Protein AF-A0A1A3FJS8-F1 (afdb_monomer_lite)

pLDDT: mean 76.08, std 10.07, range [45.53, 93.06]

Foldseek 3Di:
DCVPVDDDDDDDDDDLDAADDDPPLQPFDDPFDADPPRHNDPDDDDDVVVVDDDDDDQGSGSAPPDPPSPPPDPDRYPPSDKAPVQCPDVVRDDIDTHHDPDDDDD

Radius of gyration: 20.7 Å; chains: 1; bounding box: 49×44×61 Å

Secondary structure (DSSP, 8-state):
--TTSS----------PPPPP-TTTT-------S-GGGSSSS-PPP-TTTTPPPPP---SSSSS-STTTS--S----SSSEEE-GGGGSSS--PPEEE-TTSSPP-

Structure (mmCIF, N/CA/C/O backbone):
data_AF-A0A1A3FJS8-F1
#
_entry.id   AF-A0A1A3FJS8-F1
#
loop_
_atom_site.group_PDB
_atom_site.id
_atom_site.type_symbol
_atom_site.label_atom_id
_atom_site.label_alt_id
_atom_site.label_comp_id
_atom_site.label_asym_id
_atom_site.label_entity_id
_atom_site.label_seq_id
_atom_site.pdbx_PDB_ins_code
_atom_site.Cartn_x
_atom_site.Cartn_y
_atom_site.Cartn_z
_atom_site.occupancy
_atom_site.B_iso_or_equiv
_atom_site.auth_seq_id
_atom_site.auth_comp_id
_atom_site.auth_asym_id
_atom_site.auth_atom_id
_atom_site.pdbx_PDB_model_num
ATOM 1 N N . MET A 1 1 ? 18.603 18.344 -3.099 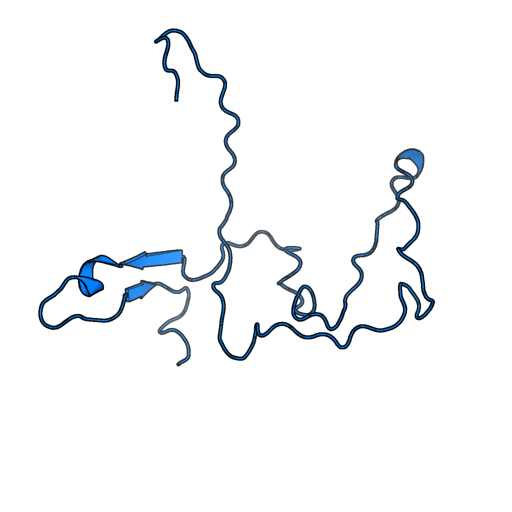1.00 59.25 1 MET A N 1
ATOM 2 C CA . MET A 1 1 ? 18.481 18.568 -1.639 1.00 59.25 1 MET A CA 1
ATOM 3 C C . MET A 1 1 ? 19.825 19.078 -1.132 1.00 59.25 1 MET A C 1
ATOM 5 O O . MET A 1 1 ? 20.828 18.563 -1.603 1.00 59.25 1 MET A O 1
ATOM 9 N N . GLY A 1 2 ? 19.851 20.102 -0.267 1.00 68.88 2 GLY A N 1
ATOM 10 C CA . GLY A 1 2 ? 21.094 20.768 0.179 1.00 68.88 2 GLY A CA 1
ATOM 11 C C . GLY A 1 2 ? 21.505 21.996 -0.651 1.00 68.88 2 GLY A C 1
ATOM 12 O O . GLY A 1 2 ? 22.672 22.154 -0.988 1.00 68.88 2 GLY A O 1
ATOM 13 N N . GLY A 1 3 ? 20.549 22.858 -1.019 1.00 70.06 3 GLY A N 1
ATOM 14 C CA . GLY A 1 3 ? 20.762 23.987 -1.944 1.00 70.06 3 GLY A CA 1
ATOM 15 C C . GLY A 1 3 ? 21.703 25.105 -1.465 1.00 70.06 3 GLY A C 1
ATOM 16 O O . GLY A 1 3 ? 21.988 26.006 -2.243 1.00 70.06 3 GLY A O 1
ATOM 17 N N . ASN A 1 4 ? 22.193 25.058 -0.223 1.00 76.25 4 ASN A N 1
ATOM 18 C CA . ASN A 1 4 ? 23.179 25.996 0.327 1.00 76.25 4 ASN A CA 1
ATOM 19 C C . ASN A 1 4 ? 24.566 25.362 0.564 1.00 76.25 4 ASN A C 1
ATOM 21 O O . ASN A 1 4 ? 25.441 26.029 1.101 1.00 76.25 4 ASN A O 1
ATOM 25 N N . GLY A 1 5 ? 24.777 24.092 0.193 1.00 77.69 5 GLY A N 1
ATOM 26 C CA . GLY A 1 5 ? 26.092 23.436 0.231 1.00 77.69 5 GLY A CA 1
ATOM 27 C C . GLY A 1 5 ? 26.645 23.069 1.615 1.00 77.69 5 GLY A C 1
ATOM 28 O O . GLY A 1 5 ? 27.740 22.521 1.678 1.00 77.69 5 GLY A O 1
ATOM 29 N N . TYR A 1 6 ? 25.924 23.333 2.710 1.00 77.44 6 TYR A N 1
ATOM 30 C CA . TYR A 1 6 ? 26.421 23.067 4.068 1.00 77.44 6 TYR A CA 1
ATOM 31 C C . TYR A 1 6 ? 26.001 21.699 4.595 1.00 77.44 6 TYR A C 1
ATOM 33 O O . TYR A 1 6 ? 26.826 20.806 4.769 1.00 77.44 6 TYR A O 1
ATOM 41 N N . SER A 1 7 ? 24.715 21.516 4.863 1.00 78.88 7 SER A N 1
ATOM 42 C CA . SER A 1 7 ? 24.198 20.236 5.328 1.00 78.88 7 SER A CA 1
ATOM 43 C C . SER A 1 7 ? 22.718 20.110 5.007 1.00 78.88 7 SER A C 1
ATOM 45 O O . SER A 1 7 ? 21.980 21.090 4.902 1.00 78.88 7 SER A O 1
ATOM 47 N N . VAL A 1 8 ? 22.290 18.867 4.828 1.00 82.38 8 VAL A N 1
ATOM 48 C CA . VAL A 1 8 ? 20.885 18.489 4.808 1.00 82.38 8 VAL A CA 1
ATOM 49 C C . VAL A 1 8 ? 20.719 17.369 5.823 1.00 82.38 8 VAL A C 1
ATOM 51 O O . VAL A 1 8 ? 21.477 16.401 5.810 1.00 82.38 8 VAL A O 1
ATOM 54 N N . ILE A 1 9 ? 19.760 17.522 6.730 1.00 79.81 9 ILE A N 1
ATOM 55 C CA . ILE A 1 9 ? 19.344 16.435 7.613 1.00 79.81 9 ILE A CA 1
ATOM 56 C C . ILE A 1 9 ? 18.234 15.701 6.870 1.00 79.81 9 ILE A C 1
ATOM 58 O O . ILE A 1 9 ? 17.198 16.286 6.558 1.00 79.81 9 ILE A O 1
ATOM 62 N N . LEU A 1 10 ? 18.501 14.447 6.523 1.00 81.12 10 LEU A N 1
ATOM 63 C CA . LEU A 1 10 ? 17.568 13.567 5.835 1.00 81.12 10 LEU A CA 1
ATOM 64 C C . LEU A 1 10 ? 17.187 12.450 6.796 1.00 81.12 10 LEU A C 1
ATOM 66 O O . LEU A 1 10 ? 18.064 11.792 7.351 1.00 81.12 10 LEU A O 1
ATOM 70 N N . ASP A 1 11 ? 15.888 12.233 6.944 1.00 79.81 11 ASP A N 1
ATOM 71 C CA . ASP A 1 11 ? 15.359 10.984 7.469 1.00 79.81 11 ASP A CA 1
ATOM 72 C C . ASP A 1 11 ? 15.000 10.093 6.277 1.00 79.81 11 ASP A C 1
ATOM 74 O O . ASP A 1 11 ? 14.301 10.524 5.355 1.00 79.81 11 ASP A O 1
ATOM 78 N N . ALA A 1 12 ? 15.552 8.883 6.246 1.00 79.69 12 ALA A N 1
ATOM 79 C CA . ALA A 1 12 ? 15.391 7.956 5.137 1.00 79.69 12 ALA A CA 1
ATOM 80 C C . ALA A 1 12 ? 15.006 6.580 5.673 1.00 79.69 12 ALA A C 1
ATOM 82 O O . ALA A 1 12 ? 15.734 5.975 6.457 1.00 79.69 12 ALA A O 1
ATOM 83 N N . ALA A 1 13 ? 13.880 6.065 5.191 1.00 77.88 13 ALA A N 1
ATOM 84 C CA . ALA A 1 13 ? 13.414 4.724 5.498 1.00 77.88 13 ALA A CA 1
ATOM 85 C C . ALA A 1 13 ? 13.454 3.846 4.243 1.00 77.88 13 ALA A C 1
ATOM 87 O O . ALA A 1 13 ? 13.050 4.265 3.156 1.00 77.88 13 ALA A O 1
ATOM 88 N N . LEU A 1 14 ? 13.909 2.601 4.402 1.00 71.81 14 LEU A N 1
ATOM 89 C CA . LEU A 1 14 ? 13.750 1.571 3.381 1.00 71.81 14 LEU A CA 1
ATOM 90 C C . LEU A 1 14 ? 12.350 0.977 3.502 1.00 71.81 14 LEU A C 1
ATOM 92 O O . LEU A 1 14 ? 12.050 0.230 4.431 1.00 71.81 14 LEU A O 1
AT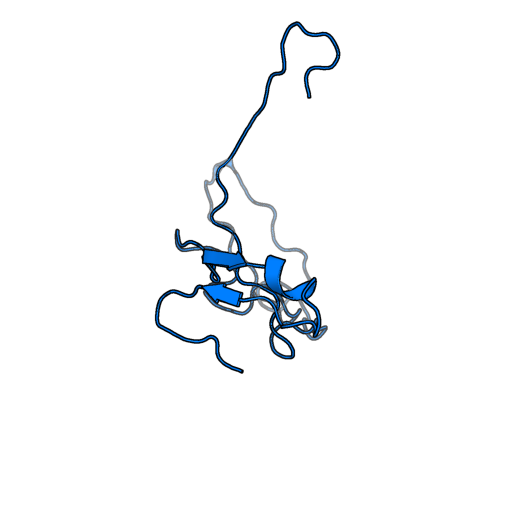OM 96 N N . LEU A 1 15 ? 11.496 1.314 2.542 1.00 70.69 15 LEU A N 1
ATOM 97 C CA . LEU A 1 15 ? 10.161 0.749 2.428 1.00 70.69 15 LEU A CA 1
ATOM 98 C C . LEU A 1 15 ? 10.221 -0.454 1.490 1.00 70.69 15 LEU A C 1
ATOM 100 O O . LEU A 1 15 ? 10.626 -0.354 0.330 1.00 70.69 15 LEU A O 1
ATOM 104 N N . PHE A 1 16 ? 9.815 -1.611 1.997 1.00 62.75 16 PHE A N 1
ATOM 105 C CA . PHE A 1 16 ? 9.655 -2.810 1.190 1.00 62.75 16 PHE A CA 1
ATOM 106 C C . PHE A 1 16 ? 8.382 -2.639 0.353 1.00 62.75 16 PHE A C 1
ATOM 108 O O . PHE A 1 16 ? 7.294 -2.908 0.850 1.00 62.75 16 PHE A O 1
ATOM 115 N N . GLY A 1 17 ? 8.539 -2.116 -0.870 1.00 69.06 17 GLY A N 1
ATOM 116 C CA . GLY A 1 17 ? 7.464 -1.589 -1.727 1.00 69.06 17 GLY A CA 1
ATOM 117 C C . GLY A 1 17 ? 6.207 -2.456 -1.853 1.00 69.06 17 GLY A C 1
ATOM 118 O O . GLY A 1 17 ? 6.227 -3.642 -1.535 1.00 69.06 17 GLY A O 1
ATOM 119 N N . ASP A 1 18 ? 5.108 -1.853 -2.306 1.00 72.81 18 ASP A N 1
ATOM 120 C CA . ASP A 1 18 ? 3.769 -2.456 -2.350 1.00 72.81 18 ASP A CA 1
ATOM 121 C C . ASP A 1 18 ? 3.458 -3.258 -3.614 1.00 72.81 18 ASP A C 1
ATOM 123 O O . ASP A 1 18 ? 4.048 -3.056 -4.676 1.00 72.81 18 ASP A O 1
ATOM 127 N N . ASP A 1 19 ? 2.517 -4.197 -3.480 1.00 74.50 19 ASP A N 1
ATOM 128 C CA . ASP A 1 19 ? 1.940 -4.888 -4.629 1.00 74.50 19 ASP A CA 1
ATOM 129 C C . ASP A 1 19 ? 1.188 -3.867 -5.507 1.00 74.50 19 ASP A C 1
ATOM 131 O O . ASP A 1 19 ? 0.438 -3.036 -4.983 1.00 74.50 19 ASP A O 1
ATOM 135 N N . PRO A 1 20 ? 1.336 -3.909 -6.844 1.00 75.25 20 PRO A N 1
ATOM 136 C CA . PRO A 1 20 ? 0.707 -2.946 -7.720 1.00 75.25 20 PRO A CA 1
ATOM 137 C C . PRO A 1 20 ? -0.801 -3.160 -7.763 1.00 75.25 20 PRO A C 1
ATOM 139 O O . PRO A 1 20 ? -1.333 -4.248 -7.503 1.00 75.25 20 PRO A O 1
ATOM 142 N N . TYR A 1 21 ? -1.485 -2.107 -8.194 1.00 77.31 21 TYR A N 1
ATOM 143 C CA . TYR A 1 21 ? -2.899 -2.150 -8.510 1.00 77.31 21 TYR A CA 1
ATOM 144 C C . TYR A 1 21 ? -3.214 -3.265 -9.526 1.00 77.31 21 TYR A C 1
ATOM 146 O O . TYR A 1 21 ? -2.539 -3.384 -10.547 1.00 77.31 21 TYR A O 1
ATOM 154 N N . ARG A 1 22 ? -4.254 -4.068 -9.270 1.00 77.75 22 ARG A N 1
ATOM 155 C CA . ARG A 1 22 ? -4.735 -5.115 -10.177 1.00 77.75 22 ARG A CA 1
ATOM 156 C C . ARG A 1 22 ? -6.197 -4.864 -10.482 1.00 77.75 22 ARG A C 1
ATOM 158 O O . ARG A 1 22 ? -7.048 -4.978 -9.600 1.00 77.75 22 ARG A O 1
ATOM 165 N N . TYR A 1 23 ? -6.483 -4.537 -11.732 1.00 78.31 23 TYR A N 1
ATOM 166 C CA . TYR A 1 23 ? -7.850 -4.479 -12.225 1.00 78.31 23 TYR A CA 1
ATOM 167 C C . TYR A 1 23 ? -8.375 -5.905 -12.476 1.00 78.31 23 TYR A C 1
ATOM 169 O O . TYR A 1 23 ? -7.606 -6.743 -12.944 1.00 78.31 23 TYR A O 1
ATOM 177 N N . PRO A 1 24 ? -9.651 -6.213 -12.179 1.00 85.00 24 PRO A N 1
ATOM 178 C CA . PRO A 1 24 ? -10.643 -5.386 -11.479 1.00 85.00 24 PRO A CA 1
ATOM 179 C C . PRO A 1 24 ? -10.579 -5.520 -9.946 1.00 85.00 24 PRO A C 1
ATOM 181 O O . PRO A 1 24 ? -11.369 -4.905 -9.235 1.00 85.00 24 PRO A O 1
ATOM 184 N N . LYS A 1 25 ? -9.656 -6.335 -9.421 1.00 78.62 25 LYS A N 1
ATOM 185 C CA . LYS A 1 25 ? -9.584 -6.721 -8.005 1.00 78.62 25 LYS A CA 1
ATOM 186 C C . LYS A 1 25 ? -9.551 -5.533 -7.035 1.00 78.62 25 LYS A C 1
ATOM 188 O O . LYS A 1 25 ? -10.195 -5.599 -5.994 1.00 78.62 25 LYS A O 1
ATOM 193 N N . HIS A 1 26 ? -8.797 -4.484 -7.352 1.00 78.19 26 HIS A N 1
ATOM 194 C CA . HIS A 1 26 ? -8.598 -3.324 -6.476 1.00 78.19 26 HIS A CA 1
ATOM 195 C C . HIS A 1 26 ? -9.529 -2.147 -6.829 1.00 78.19 26 HIS A C 1
ATOM 197 O O . HIS A 1 26 ? -9.240 -1.001 -6.492 1.00 78.19 26 HIS A O 1
ATOM 203 N N . LEU A 1 27 ? -10.628 -2.378 -7.560 1.00 86.06 27 LEU A N 1
ATOM 204 C CA . LEU A 1 27 ? -11.609 -1.319 -7.815 1.00 86.06 27 LEU A CA 1
ATOM 205 C C . LEU A 1 27 ? -12.160 -0.765 -6.492 1.00 86.06 27 LEU A C 1
ATOM 207 O O . LEU A 1 27 ? -12.477 -1.561 -5.602 1.00 86.06 27 LEU A O 1
ATOM 211 N N . PRO A 1 28 ? -12.292 0.572 -6.356 1.00 84.31 28 PRO A N 1
ATOM 212 C CA . PRO A 1 28 ? -12.936 1.165 -5.195 1.00 84.31 28 PRO A CA 1
ATOM 213 C C . PRO A 1 28 ? -14.326 0.570 -5.004 1.00 84.31 28 PRO A C 1
ATOM 215 O O . PRO A 1 28 ? -15.105 0.459 -5.954 1.00 84.31 28 PRO A O 1
ATOM 218 N N . LYS A 1 29 ? -14.635 0.198 -3.766 1.00 86.31 29 LYS A N 1
ATOM 219 C CA . LYS A 1 29 ? -15.977 -0.224 -3.367 1.00 86.31 29 LYS A CA 1
ATOM 220 C C . LYS A 1 29 ? -16.526 0.801 -2.392 1.00 86.31 29 LYS A C 1
ATOM 222 O O . LYS A 1 29 ? -15.771 1.454 -1.683 1.00 86.31 29 LYS A O 1
ATOM 227 N N . VAL A 1 30 ? -17.842 0.955 -2.359 1.00 85.44 30 VAL A N 1
ATOM 228 C CA . VAL A 1 30 ? -18.513 1.867 -1.422 1.00 85.44 30 VAL A CA 1
ATOM 229 C C . VAL A 1 30 ? -19.698 1.133 -0.808 1.00 85.44 30 VAL A C 1
ATOM 231 O O . VAL A 1 30 ? -20.849 1.497 -1.010 1.00 85.44 30 VAL A O 1
ATOM 234 N N . ASN A 1 31 ? -19.407 0.029 -0.121 1.00 85.06 31 ASN A N 1
ATOM 235 C CA . ASN A 1 31 ? -20.423 -0.848 0.463 1.00 85.06 31 ASN A CA 1
ATOM 236 C C . ASN A 1 31 ? -20.287 -0.969 1.992 1.00 85.06 31 ASN A C 1
ATOM 238 O O . ASN A 1 31 ? -21.017 -1.709 2.645 1.00 85.06 31 ASN A O 1
ATOM 242 N N . ALA A 1 32 ? -19.345 -0.238 2.592 1.00 83.62 32 ALA A N 1
ATOM 243 C CA . ALA A 1 32 ? -19.200 -0.202 4.036 1.00 83.62 32 ALA A CA 1
ATOM 244 C C . ALA A 1 32 ? -20.348 0.584 4.685 1.00 83.62 32 ALA A C 1
ATOM 246 O O . ALA A 1 32 ? -20.559 1.760 4.392 1.00 83.62 32 ALA A O 1
ATOM 247 N N . THR A 1 33 ? -21.057 -0.062 5.610 1.00 84.25 33 THR A N 1
ATOM 248 C CA . THR A 1 33 ? -22.132 0.545 6.404 1.00 84.25 33 THR A CA 1
ATOM 249 C C . THR A 1 33 ? -21.909 0.305 7.892 1.00 84.25 33 THR A C 1
ATOM 251 O O . THR A 1 33 ? -21.423 -0.755 8.288 1.00 84.25 33 THR A O 1
ATOM 254 N N . GLY A 1 34 ? -22.321 1.259 8.728 1.00 85.44 34 GLY A N 1
ATOM 255 C CA . GLY A 1 34 ? -22.131 1.186 10.176 1.00 85.44 34 GLY A CA 1
ATOM 256 C C . GLY A 1 34 ? -20.719 1.597 10.601 1.00 85.44 34 GLY A C 1
ATOM 257 O O . GLY A 1 34 ? -20.133 2.514 10.037 1.00 85.44 34 GLY A O 1
ATOM 258 N N . GLY A 1 35 ? -20.196 0.946 11.633 1.00 83.12 35 GLY A N 1
ATOM 259 C CA . GLY A 1 35 ? -18.878 1.204 12.212 1.00 83.12 35 GLY A CA 1
ATOM 260 C C . GLY A 1 35 ? -18.448 0.029 13.096 1.00 83.12 35 GLY A C 1
ATOM 261 O O . GLY A 1 35 ? -19.058 -1.045 13.021 1.00 83.12 35 GLY A O 1
ATOM 262 N N . PRO A 1 36 ? -17.407 0.176 13.930 1.00 83.00 36 PRO A N 1
ATOM 263 C CA . PRO A 1 36 ? -16.911 -0.901 14.786 1.00 83.00 36 PRO A CA 1
ATOM 264 C C . PRO A 1 36 ? -18.020 -1.605 15.581 1.00 83.00 36 PRO A C 1
ATOM 266 O O . PRO A 1 36 ? -18.826 -0.970 16.260 1.00 83.00 36 PRO A O 1
ATOM 269 N N . GLY A 1 37 ? -18.076 -2.938 15.483 1.00 80.69 37 GLY A N 1
ATOM 270 C CA . GLY A 1 37 ? -19.114 -3.744 16.139 1.00 80.69 37 GLY A CA 1
ATOM 271 C C . GLY A 1 37 ? -20.526 -3.573 15.558 1.00 80.69 37 GLY A C 1
ATOM 272 O O . GLY A 1 37 ? -21.496 -3.876 16.247 1.00 80.69 37 GLY A O 1
ATOM 273 N N . GLY A 1 38 ? -20.654 -3.064 14.328 1.00 83.94 38 GLY A N 1
ATOM 274 C CA . GLY A 1 38 ? -21.932 -2.887 13.627 1.00 83.94 38 GLY A CA 1
ATOM 275 C C . GLY A 1 38 ? -22.685 -1.602 13.983 1.00 83.94 38 GLY A C 1
ATOM 276 O O . GLY A 1 38 ? -23.797 -1.397 13.506 1.00 83.94 38 GLY A O 1
ATOM 277 N N . LYS A 1 39 ? -22.101 -0.721 14.805 1.00 84.81 39 LYS A N 1
ATOM 278 C CA . LYS A 1 39 ? -22.733 0.531 15.247 1.00 84.81 39 LYS A CA 1
ATOM 279 C C . LYS A 1 39 ? -22.111 1.735 14.541 1.00 84.81 39 LYS A C 1
ATOM 281 O O . LYS A 1 39 ? -20.887 1.765 14.416 1.00 84.81 39 LYS A O 1
ATOM 286 N N . PRO A 1 40 ? -22.901 2.745 14.134 1.00 84.69 40 PRO A N 1
ATOM 287 C CA . PRO A 1 40 ? -22.361 3.969 13.549 1.00 84.69 40 PRO A CA 1
ATOM 288 C C . PRO A 1 40 ? -21.444 4.668 14.561 1.00 84.69 40 PRO A C 1
ATOM 290 O O . PRO A 1 40 ? -21.900 5.173 15.584 1.00 84.69 40 PRO A O 1
AT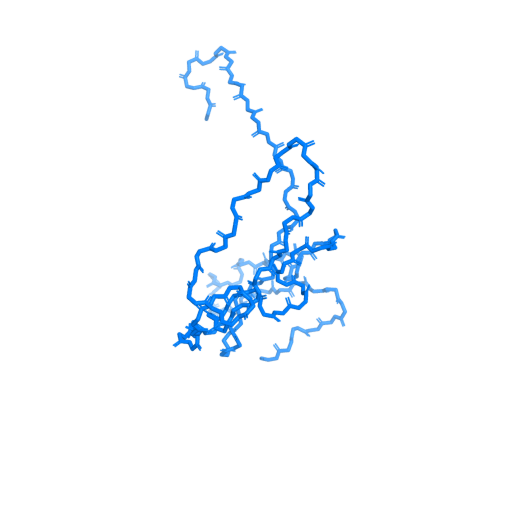OM 293 N N . SER A 1 41 ? -20.136 4.637 14.309 1.00 80.69 41 SER A N 1
ATOM 294 C CA . SER A 1 41 ? -19.120 5.339 15.096 1.00 80.69 41 SER A CA 1
ATOM 295 C C . SER A 1 41 ? -17.793 5.378 14.337 1.00 80.69 41 SER A C 1
ATOM 297 O O . SER A 1 41 ? -17.514 4.495 13.526 1.00 80.69 41 SER A O 1
ATOM 299 N N . CYS A 1 42 ? -16.947 6.360 14.653 1.00 77.69 42 CYS A N 1
ATOM 300 C CA . CYS A 1 42 ? -15.579 6.460 14.131 1.00 77.69 42 CYS A CA 1
ATOM 301 C C . CYS A 1 42 ? -14.588 5.521 14.856 1.00 77.69 42 CYS A C 1
ATOM 303 O O . CYS A 1 42 ? -13.396 5.545 14.567 1.00 77.69 42 CYS A O 1
ATOM 305 N N . GLY A 1 43 ? -15.071 4.708 15.804 1.00 77.50 43 GLY A N 1
ATOM 306 C CA . GLY A 1 43 ? -14.246 3.964 16.755 1.00 77.50 43 GLY A CA 1
ATOM 307 C C . GLY A 1 43 ? -13.866 4.772 17.996 1.00 77.50 43 GLY A C 1
ATOM 308 O O . GLY A 1 43 ? -13.989 5.994 18.041 1.00 77.50 43 GLY A O 1
ATOM 309 N N . SER A 1 44 ? -13.451 4.059 19.041 1.00 75.06 44 SER A N 1
ATOM 310 C CA . SER A 1 44 ? -12.906 4.642 20.270 1.00 75.06 44 SER A CA 1
ATOM 311 C C . SER A 1 44 ? -11.480 5.140 20.036 1.00 75.06 44 SER A C 1
ATOM 313 O O . SER A 1 44 ? -10.696 4.447 19.382 1.00 75.06 44 SER A O 1
ATOM 315 N N . LEU A 1 45 ? -11.132 6.307 20.593 1.00 77.75 45 LEU A N 1
ATOM 316 C CA . LEU A 1 45 ? -9.751 6.784 20.554 1.00 77.75 45 LEU A CA 1
ATOM 317 C C . LEU A 1 45 ? -8.815 5.802 21.284 1.00 77.75 45 LEU A C 1
ATOM 319 O O . LEU A 1 45 ? -9.228 5.207 22.284 1.00 77.75 45 LEU A O 1
ATOM 323 N N . PRO A 1 46 ? -7.569 5.633 20.806 1.00 76.75 46 PRO A N 1
ATOM 324 C CA . PRO A 1 46 ? -6.572 4.828 21.499 1.00 76.75 46 PRO A CA 1
ATOM 325 C C . PRO A 1 46 ? -6.267 5.445 22.864 1.00 76.75 46 PRO A C 1
ATOM 327 O O . PRO A 1 46 ? -6.036 6.650 22.945 1.00 76.75 46 PRO A O 1
ATOM 330 N N . ASP A 1 47 ? -6.219 4.625 23.912 1.00 79.31 47 ASP A N 1
ATOM 331 C CA . ASP A 1 47 ? -5.650 5.030 25.196 1.00 79.31 47 ASP A CA 1
ATOM 332 C C . ASP A 1 47 ? -4.165 4.624 25.233 1.00 79.31 47 ASP A C 1
ATOM 334 O O . ASP A 1 47 ? -3.856 3.439 25.415 1.00 79.31 47 ASP A O 1
ATOM 338 N N . PRO A 1 48 ? -3.230 5.575 25.046 1.00 76.88 48 PRO A N 1
ATOM 339 C CA . PRO A 1 48 ? -1.803 5.278 25.057 1.00 76.88 48 PRO A CA 1
ATOM 340 C C . PRO A 1 48 ? -1.298 4.836 26.438 1.00 76.88 48 PRO A C 1
ATOM 342 O O . PRO A 1 48 ? -0.268 4.171 26.508 1.00 76.88 48 PRO A O 1
ATOM 345 N N . SER A 1 49 ? -2.009 5.155 27.528 1.00 82.56 49 SER A N 1
ATOM 346 C CA . SER A 1 49 ? -1.619 4.756 28.888 1.00 82.56 49 SER A CA 1
ATOM 347 C C . SER A 1 49 ? -1.906 3.280 29.175 1.00 82.56 49 SER A C 1
ATOM 349 O O . SER A 1 49 ? -1.187 2.643 29.943 1.00 82.56 49 SER A O 1
ATOM 351 N N . ALA A 1 50 ? -2.910 2.714 28.504 1.00 79.19 50 ALA A N 1
ATOM 352 C CA . ALA A 1 50 ? -3.312 1.321 28.659 1.00 79.19 50 ALA A CA 1
ATOM 353 C C . ALA A 1 50 ? -2.557 0.357 27.725 1.00 79.19 50 ALA A C 1
ATOM 355 O O . ALA A 1 50 ? -2.770 -0.853 27.805 1.00 79.19 50 ALA A O 1
ATOM 356 N N . ASN A 1 51 ? -1.717 0.877 26.816 1.00 67.69 51 ASN A N 1
ATOM 357 C CA . ASN A 1 51 ? -1.065 0.120 25.738 1.00 67.69 51 ASN A CA 1
ATOM 358 C C . ASN A 1 51 ? -2.040 -0.837 25.018 1.00 67.69 51 ASN A C 1
ATOM 360 O O . ASN A 1 51 ? -1.708 -1.975 24.678 1.00 67.69 51 ASN A O 1
ATOM 364 N N . PHE A 1 52 ? -3.292 -0.396 24.867 1.00 70.31 52 PHE A N 1
ATOM 365 C CA . PHE A 1 52 ? -4.360 -1.251 24.378 1.00 70.31 52 PHE A CA 1
ATOM 366 C C . PHE A 1 52 ? -4.263 -1.368 22.851 1.00 70.31 52 PHE A C 1
ATOM 368 O O . PHE A 1 52 ? -4.248 -0.341 22.166 1.00 70.31 52 PHE A O 1
ATOM 375 N N . PRO A 1 53 ? -4.219 -2.586 22.280 1.00 68.06 53 PRO A N 1
ATOM 376 C CA . PRO A 1 53 ? -4.098 -2.747 20.841 1.00 68.06 53 PRO A CA 1
ATOM 377 C C . PRO A 1 53 ? -5.361 -2.235 20.142 1.00 68.06 53 PRO A C 1
ATOM 379 O O . PRO A 1 53 ? -6.468 -2.747 20.335 1.00 68.06 53 PRO A O 1
ATOM 382 N N . VAL A 1 54 ? -5.191 -1.224 19.292 1.00 74.00 54 VAL A N 1
ATOM 383 C CA . VAL A 1 54 ? -6.263 -0.728 18.427 1.00 74.00 54 VAL A CA 1
ATOM 384 C C . VAL A 1 54 ? -6.502 -1.765 17.338 1.00 74.00 54 VAL A C 1
ATOM 386 O O . VAL A 1 54 ? -5.606 -2.098 16.564 1.00 74.00 54 VAL A O 1
ATOM 389 N N . ARG A 1 55 ? -7.723 -2.297 17.275 1.00 76.56 55 ARG A N 1
ATOM 390 C CA . ARG A 1 55 ? -8.104 -3.235 16.215 1.00 76.56 55 ARG A CA 1
ATOM 391 C C . ARG A 1 55 ? -8.279 -2.480 14.902 1.00 76.56 55 ARG A C 1
ATOM 393 O O . ARG A 1 55 ? -8.998 -1.484 14.862 1.00 76.56 55 ARG A O 1
ATOM 400 N N . ALA A 1 56 ? -7.685 -2.993 13.829 1.00 77.94 56 ALA A N 1
ATOM 401 C CA . ALA A 1 56 ? -7.980 -2.516 12.486 1.00 77.94 56 ALA A CA 1
ATOM 402 C C . ALA A 1 56 ? -9.425 -2.882 12.112 1.00 77.94 56 ALA A C 1
ATOM 404 O O . ALA A 1 56 ? -9.837 -4.038 12.240 1.00 77.94 56 ALA A O 1
ATOM 405 N N . LEU A 1 57 ? -10.204 -1.894 11.671 1.00 79.69 57 LEU A N 1
ATOM 406 C CA . LEU A 1 57 ? -11.555 -2.120 11.171 1.00 79.69 57 LEU A CA 1
ATOM 407 C C . LEU A 1 57 ? -11.485 -2.494 9.689 1.00 79.69 57 LEU A C 1
ATOM 409 O O . LEU A 1 57 ? -11.133 -1.665 8.854 1.00 79.69 57 LEU A O 1
ATOM 413 N N . VAL A 1 58 ? -11.853 -3.731 9.367 1.00 81.06 58 VAL A N 1
ATOM 414 C CA . VAL A 1 58 ? -11.990 -4.183 7.979 1.00 81.06 58 VAL A CA 1
ATOM 415 C C . VAL A 1 58 ? -13.309 -3.654 7.417 1.00 81.06 58 VAL A C 1
ATOM 417 O O . VAL A 1 58 ? -14.369 -3.904 7.992 1.00 81.06 58 VAL A O 1
ATOM 420 N N . THR A 1 59 ? -13.249 -2.913 6.308 1.00 81.12 59 THR A N 1
ATOM 421 C CA . THR A 1 59 ? -14.426 -2.317 5.656 1.00 81.12 59 THR A CA 1
ATOM 422 C C . THR A 1 59 ? -14.489 -2.708 4.182 1.00 81.12 59 THR A C 1
ATOM 424 O O . THR A 1 59 ? -13.458 -2.872 3.534 1.00 81.12 59 THR A O 1
ATOM 427 N N . ASP A 1 60 ? -15.698 -2.839 3.625 1.00 83.25 60 ASP A N 1
ATOM 428 C CA . ASP A 1 60 ? -15.891 -3.115 2.192 1.00 83.25 60 ASP A CA 1
ATOM 429 C C . ASP A 1 60 ? -15.793 -1.823 1.361 1.00 83.25 60 ASP A C 1
ATOM 431 O O . ASP A 1 60 ? -16.748 -1.366 0.726 1.00 83.25 60 ASP A O 1
ATOM 435 N N . THR A 1 61 ? -14.623 -1.186 1.438 1.00 82.75 61 THR A N 1
ATOM 436 C CA . THR A 1 61 ? -14.289 0.057 0.722 1.00 82.75 61 THR A CA 1
ATOM 437 C C . THR A 1 61 ? -13.275 -0.150 -0.410 1.00 82.75 6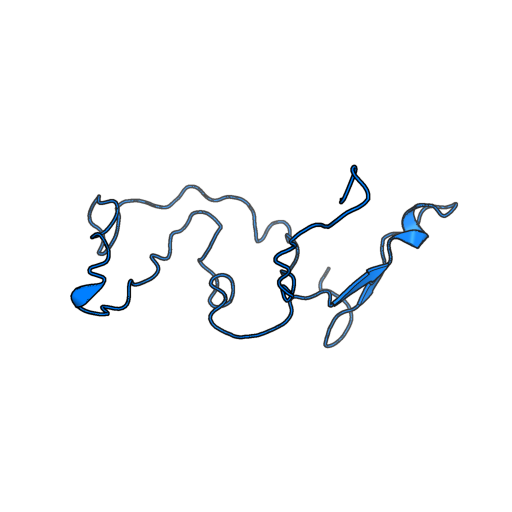1 THR A C 1
ATOM 439 O O . THR A 1 61 ? -12.831 0.794 -1.059 1.00 82.75 61 THR A O 1
ATOM 442 N N . GLY A 1 62 ? -12.909 -1.405 -0.690 1.00 76.19 62 GLY A N 1
ATOM 443 C CA . GLY A 1 62 ? -11.864 -1.746 -1.661 1.00 76.19 62 GLY A CA 1
ATOM 444 C C . GLY A 1 62 ? -10.438 -1.629 -1.109 1.00 76.19 62 GLY A C 1
ATOM 445 O O . GLY A 1 62 ? -9.490 -1.775 -1.874 1.00 76.19 62 GLY A O 1
ATOM 446 N N . TRP A 1 63 ? -10.279 -1.399 0.200 1.00 74.44 63 TRP A N 1
ATOM 447 C CA . TRP A 1 63 ? -8.989 -1.364 0.891 1.00 74.44 63 TRP A CA 1
ATOM 448 C C . TRP A 1 63 ? -9.068 -2.041 2.266 1.00 74.44 63 TRP A C 1
ATOM 450 O O . TRP A 1 63 ? -10.040 -1.865 2.999 1.00 74.44 63 TRP A O 1
ATOM 460 N N . GLY A 1 64 ? -8.030 -2.796 2.632 1.00 70.88 64 GLY A N 1
ATOM 461 C CA . GLY A 1 64 ? -7.884 -3.409 3.955 1.00 70.88 64 GLY A CA 1
ATOM 462 C C . GLY A 1 64 ? -8.741 -4.659 4.173 1.00 70.88 64 GLY A C 1
ATOM 463 O O . GLY A 1 64 ? -8.882 -5.105 5.310 1.00 70.88 64 GLY A O 1
ATOM 464 N N . ALA A 1 65 ? -9.320 -5.224 3.108 1.00 70.19 65 ALA A N 1
ATOM 465 C CA . ALA A 1 65 ? -10.138 -6.437 3.161 1.00 70.19 65 ALA A CA 1
ATOM 466 C C . ALA A 1 65 ? -9.304 -7.712 2.989 1.00 70.19 65 ALA A C 1
ATOM 468 O O . ALA A 1 65 ? -9.699 -8.780 3.460 1.00 70.19 65 ALA A O 1
ATOM 469 N N . ALA A 1 66 ? -8.148 -7.622 2.325 1.00 69.94 66 ALA A N 1
ATOM 470 C CA . ALA A 1 66 ? -7.247 -8.757 2.205 1.00 69.94 66 ALA A CA 1
ATOM 471 C C . ALA A 1 66 ? -6.342 -8.883 3.450 1.00 69.94 66 ALA A C 1
ATOM 473 O O . ALA A 1 66 ? -5.806 -7.874 3.914 1.00 69.94 66 ALA A O 1
ATOM 474 N N . PRO A 1 67 ? -6.054 -10.110 3.933 1.00 60.81 67 PRO A N 1
ATOM 475 C CA . PRO A 1 67 ? -5.173 -10.342 5.087 1.00 60.81 67 PRO A CA 1
ATOM 476 C C . PRO A 1 67 ? -3.778 -9.706 4.984 1.00 60.81 67 PRO A C 1
ATOM 478 O O . PRO A 1 67 ? -3.150 -9.442 6.002 1.00 60.81 67 PRO A O 1
ATOM 481 N N . ASN A 1 68 ? -3.301 -9.451 3.761 1.00 62.28 68 ASN A N 1
ATOM 482 C CA . ASN A 1 68 ? -1.971 -8.902 3.485 1.00 62.28 68 ASN A CA 1
ATOM 483 C C . ASN A 1 68 ? -1.998 -7.423 3.045 1.00 62.28 68 ASN A C 1
ATOM 485 O O . ASN A 1 68 ? -0.939 -6.864 2.771 1.00 62.28 68 ASN A O 1
ATOM 489 N N . GLU A 1 69 ? -3.179 -6.798 2.929 1.00 67.88 69 GLU A N 1
ATOM 490 C CA . GLU A 1 69 ? -3.294 -5.352 2.650 1.00 67.88 69 GLU A CA 1
ATOM 491 C C . GLU A 1 69 ? -2.949 -4.530 3.892 1.00 67.88 69 GLU A C 1
ATOM 493 O O . GLU A 1 69 ? -2.251 -3.522 3.809 1.00 67.88 69 GLU A O 1
ATOM 498 N N . ILE A 1 70 ? -3.370 -5.010 5.063 1.00 68.81 70 ILE A N 1
ATOM 499 C CA . ILE A 1 70 ? -2.846 -4.547 6.342 1.00 68.81 70 ILE A CA 1
ATOM 500 C C . ILE A 1 70 ? -1.543 -5.320 6.551 1.00 68.81 70 ILE A C 1
ATOM 502 O O . ILE A 1 70 ? -1.564 -6.496 6.917 1.00 68.81 70 ILE A O 1
ATOM 506 N N . ARG A 1 71 ? -0.411 -4.678 6.230 1.00 60.34 71 ARG A N 1
ATOM 507 C CA . ARG A 1 71 ? 0.960 -5.221 6.283 1.00 60.34 71 ARG A CA 1
ATOM 508 C C . ARG A 1 71 ? 1.327 -5.698 7.695 1.00 60.34 71 ARG A C 1
ATOM 510 O O . ARG A 1 71 ? 2.044 -5.031 8.431 1.00 60.34 71 ARG A O 1
ATOM 517 N N . THR A 1 72 ? 0.831 -6.870 8.071 1.00 66.62 72 THR A N 1
ATOM 518 C CA . THR A 1 72 ? 1.085 -7.496 9.379 1.00 66.62 72 THR A CA 1
ATOM 519 C C . THR A 1 72 ? 2.335 -8.384 9.327 1.00 66.62 72 THR A C 1
ATOM 521 O O . THR A 1 72 ? 2.854 -8.817 10.351 1.00 66.62 72 THR A O 1
ATOM 524 N N . ASN A 1 73 ? 2.844 -8.646 8.120 1.00 63.62 73 ASN A N 1
ATOM 525 C CA . ASN A 1 73 ? 4.040 -9.423 7.836 1.00 63.62 73 ASN A CA 1
ATOM 526 C C . ASN A 1 73 ? 5.111 -8.567 7.142 1.00 63.62 73 ASN A C 1
ATOM 528 O O . ASN A 1 73 ? 4.830 -7.813 6.208 1.00 63.62 73 ASN A O 1
ATOM 532 N N . VAL A 1 74 ? 6.369 -8.733 7.558 1.00 64.81 74 VAL A N 1
ATOM 533 C CA . VAL A 1 74 ? 7.521 -8.101 6.901 1.00 64.81 74 VAL A CA 1
ATOM 534 C C . VAL A 1 74 ? 7.814 -8.858 5.604 1.00 64.81 74 VAL A C 1
ATOM 536 O O . VAL A 1 74 ? 8.479 -9.893 5.605 1.00 64.81 74 VAL A O 1
ATOM 539 N N . ALA A 1 75 ? 7.279 -8.369 4.488 1.00 65.31 75 ALA A N 1
ATOM 540 C CA . ALA A 1 75 ? 7.532 -8.920 3.161 1.00 65.31 75 ALA A CA 1
ATOM 541 C C . ALA A 1 75 ? 7.631 -7.807 2.113 1.00 65.31 75 ALA A C 1
ATOM 543 O O . ALA A 1 75 ? 6.837 -6.870 2.109 1.00 65.31 75 ALA A O 1
ATOM 544 N N . ALA A 1 76 ? 8.578 -7.934 1.184 1.00 70.00 76 ALA A N 1
ATOM 545 C CA . ALA A 1 76 ? 8.611 -7.081 0.001 1.00 70.00 76 ALA A CA 1
ATOM 546 C C . ALA A 1 76 ? 7.434 -7.398 -0.917 1.00 70.00 76 ALA A C 1
ATOM 548 O O . ALA A 1 76 ? 7.146 -8.571 -1.170 1.00 70.00 76 ALA A O 1
ATOM 549 N N . GLY A 1 77 ? 6.770 -6.349 -1.397 1.00 69.25 77 GLY A N 1
ATOM 550 C CA . GLY A 1 77 ? 5.758 -6.475 -2.432 1.00 69.25 77 GLY A CA 1
ATOM 551 C C . GLY A 1 77 ? 6.362 -7.012 -3.720 1.00 69.25 77 GLY A C 1
ATOM 552 O O . GLY A 1 77 ? 7.580 -7.038 -3.935 1.00 69.25 77 GLY A O 1
ATOM 553 N N . ASN A 1 78 ? 5.480 -7.509 -4.567 1.00 72.81 78 ASN A N 1
ATOM 554 C CA . ASN A 1 78 ? 5.791 -7.995 -5.888 1.00 72.81 78 ASN A CA 1
ATOM 555 C C . ASN A 1 78 ? 5.050 -7.129 -6.909 1.00 72.81 78 ASN A C 1
ATOM 557 O O . ASN A 1 78 ? 3.864 -6.880 -6.720 1.00 72.81 78 ASN A O 1
ATOM 561 N N . PRO A 1 79 ? 5.687 -6.740 -8.023 1.00 69.50 79 PRO A N 1
ATOM 562 C CA . PRO A 1 79 ? 6.955 -7.251 -8.523 1.00 69.50 79 PRO A CA 1
ATOM 563 C C . PRO A 1 79 ? 8.130 -6.659 -7.750 1.00 69.50 79 PRO A C 1
ATOM 565 O O . PRO A 1 79 ? 8.072 -5.531 -7.277 1.00 69.50 79 PRO A O 1
ATOM 568 N N . ARG A 1 80 ? 9.220 -7.424 -7.640 1.00 72.31 80 ARG A N 1
ATOM 569 C CA . ARG A 1 80 ? 10.423 -6.957 -6.932 1.00 72.31 80 ARG A CA 1
ATOM 570 C C . ARG A 1 80 ? 11.045 -5.747 -7.620 1.00 72.31 80 ARG A C 1
ATOM 572 O O . ARG A 1 80 ? 11.622 -4.890 -6.964 1.00 72.31 80 ARG A O 1
ATOM 579 N N . TRP A 1 81 ? 10.955 -5.728 -8.947 1.00 75.62 81 TRP A N 1
ATOM 580 C CA . TRP A 1 81 ? 11.349 -4.617 -9.797 1.00 75.62 81 TRP A CA 1
ATOM 581 C C . TRP A 1 81 ? 10.680 -4.748 -11.171 1.00 75.62 81 TRP A C 1
ATOM 583 O O . TRP A 1 81 ? 10.253 -5.836 -11.579 1.00 75.62 81 TRP A O 1
ATOM 5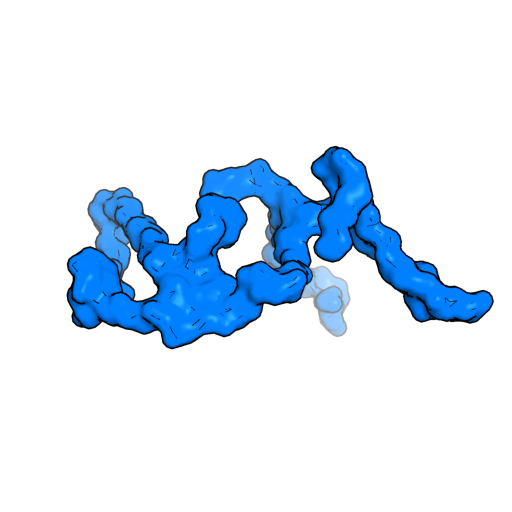93 N N . ALA A 1 82 ? 10.583 -3.623 -11.875 1.00 81.75 82 ALA A N 1
ATOM 594 C CA . ALA A 1 82 ? 10.007 -3.521 -13.209 1.00 81.75 82 ALA A CA 1
ATOM 595 C C . ALA A 1 82 ? 11.011 -2.857 -14.157 1.00 81.75 82 ALA A C 1
ATOM 597 O O . ALA A 1 82 ? 11.601 -1.829 -13.824 1.00 81.75 82 ALA A O 1
ATOM 598 N N . ASN A 1 83 ? 11.189 -3.438 -15.343 1.00 85.50 83 ASN A N 1
ATOM 599 C CA . ASN A 1 83 ? 11.966 -2.846 -16.420 1.00 85.50 83 ASN A CA 1
ATOM 600 C C . ASN A 1 83 ? 11.021 -2.180 -17.427 1.00 85.50 83 ASN A C 1
ATOM 602 O O . ASN A 1 83 ? 10.323 -2.862 -18.183 1.00 85.50 83 ASN A O 1
ATOM 606 N N . TRP A 1 84 ? 11.048 -0.850 -17.437 1.00 87.81 84 TRP A N 1
ATOM 607 C CA . TRP A 1 84 ? 10.246 -0.007 -18.321 1.00 87.81 84 TRP A CA 1
ATOM 608 C C . TRP A 1 84 ? 10.971 0.399 -19.606 1.00 87.81 84 TRP A C 1
ATOM 610 O O . TRP A 1 84 ? 10.330 0.918 -20.505 1.00 87.81 84 TRP A O 1
ATOM 620 N N . PHE A 1 85 ? 12.271 0.127 -19.760 1.00 90.44 85 PHE A N 1
ATOM 621 C CA . PHE A 1 85 ? 13.003 0.476 -20.985 1.00 90.44 85 PHE A CA 1
ATOM 622 C C . PHE A 1 85 ? 12.401 -0.093 -22.291 1.00 90.44 85 PHE A C 1
ATOM 624 O O . PHE A 1 85 ? 12.546 0.556 -23.321 1.00 90.44 85 PHE A O 1
ATOM 631 N N . PRO A 1 86 ? 11.715 -1.258 -22.318 1.00 93.06 86 PRO A N 1
ATOM 632 C CA . PRO A 1 86 ? 11.086 -1.752 -23.544 1.00 93.06 86 PRO A CA 1
ATOM 633 C C . PRO A 1 86 ? 9.927 -0.898 -24.080 1.00 93.06 86 PRO A C 1
ATOM 635 O O . PRO A 1 86 ? 9.643 -0.981 -25.274 1.00 93.06 86 PRO A O 1
ATOM 638 N N . THR A 1 87 ? 9.279 -0.067 -23.252 1.00 89.88 87 THR A N 1
ATOM 639 C CA . THR A 1 87 ? 8.118 0.734 -23.692 1.00 89.88 87 THR A CA 1
ATOM 640 C C . THR A 1 87 ? 8.486 1.831 -24.685 1.00 89.88 87 THR A C 1
ATOM 642 O O . THR A 1 87 ? 7.612 2.349 -25.373 1.00 89.88 87 THR A O 1
ATOM 645 N N . THR A 1 88 ? 9.773 2.158 -24.800 1.00 91.19 88 THR A N 1
ATOM 646 C CA . THR A 1 88 ? 10.300 3.138 -25.755 1.00 91.19 88 THR A CA 1
ATOM 647 C C . THR A 1 88 ? 10.888 2.502 -27.019 1.00 91.19 88 THR A C 1
ATOM 649 O O . THR A 1 88 ? 11.424 3.216 -27.865 1.00 91.19 88 THR A O 1
ATOM 652 N N . LYS A 1 89 ? 10.809 1.173 -27.176 1.00 91.19 89 LYS A N 1
ATOM 653 C CA . LYS A 1 89 ? 11.243 0.486 -28.402 1.00 91.19 89 LYS A CA 1
ATOM 654 C C . LYS A 1 89 ? 10.337 0.818 -29.590 1.00 91.19 89 LYS A C 1
ATOM 656 O O . LYS A 1 89 ? 9.194 1.229 -29.420 1.00 91.19 89 LYS A O 1
ATOM 661 N N . ASN A 1 90 ? 10.842 0.573 -30.800 1.00 88.25 90 ASN A N 1
ATOM 662 C CA . ASN A 1 90 ? 10.036 0.539 -32.017 1.00 88.25 90 ASN A CA 1
ATOM 663 C C . ASN A 1 90 ? 10.104 -0.871 -32.644 1.00 88.25 90 ASN A C 1
ATOM 665 O O . ASN A 1 90 ? 11.180 -1.250 -33.113 1.00 88.25 90 ASN A O 1
ATOM 669 N N . PRO A 1 91 ? 9.004 -1.647 -32.658 1.00 90.81 91 PRO A N 1
ATOM 670 C CA . PRO A 1 91 ? 7.693 -1.324 -32.085 1.00 90.81 91 PRO A CA 1
ATOM 671 C C . PRO A 1 91 ? 7.707 -1.308 -30.540 1.00 90.81 91 PRO A C 1
ATOM 673 O O . PRO A 1 91 ? 8.541 -1.993 -29.939 1.00 90.81 91 PRO A O 1
ATOM 676 N N . PRO A 1 92 ? 6.809 -0.546 -29.882 1.00 91.25 92 PRO A N 1
ATOM 677 C CA . PRO A 1 92 ? 6.724 -0.518 -28.424 1.00 91.25 92 PRO A CA 1
ATOM 678 C C . PRO A 1 92 ? 6.382 -1.897 -27.856 1.00 91.25 92 PRO A C 1
ATOM 680 O O . PRO A 1 92 ? 5.428 -2.542 -28.292 1.00 91.25 92 PRO A O 1
ATOM 683 N N . GLU A 1 93 ? 7.141 -2.337 -26.855 1.00 91.50 93 GLU A N 1
ATOM 684 C CA . GLU A 1 93 ? 6.869 -3.560 -26.093 1.00 91.50 93 GLU A CA 1
ATOM 685 C C . GLU A 1 93 ? 6.354 -3.198 -24.688 1.00 91.50 93 GLU A C 1
ATOM 687 O O . GLU A 1 93 ? 6.704 -2.158 -24.132 1.00 91.50 93 GLU A O 1
ATOM 692 N N . GLY A 1 94 ? 5.558 -4.071 -24.066 1.00 88.25 94 GLY A N 1
ATOM 693 C CA . GLY A 1 94 ? 5.135 -3.884 -22.674 1.00 88.25 94 GLY A CA 1
ATOM 694 C C . GLY A 1 94 ? 6.302 -3.933 -21.665 1.00 88.25 94 GLY A C 1
ATOM 695 O O . GLY A 1 94 ? 7.354 -4.519 -21.949 1.00 88.25 94 GLY A O 1
ATOM 696 N N . PRO A 1 95 ? 6.135 -3.349 -20.463 1.00 86.06 95 PRO A N 1
ATOM 697 C CA . PRO A 1 95 ? 7.125 -3.436 -19.392 1.00 86.06 95 PRO A CA 1
ATOM 698 C C . PRO A 1 95 ? 7.333 -4.882 -18.931 1.00 86.06 95 PRO A C 1
ATOM 700 O O . PRO A 1 95 ? 6.409 -5.696 -18.903 1.00 86.06 95 PRO A O 1
ATOM 703 N N . ARG A 1 96 ? 8.566 -5.205 -18.531 1.00 84.00 96 ARG A N 1
ATOM 704 C CA . ARG A 1 96 ? 8.920 -6.538 -18.023 1.00 84.00 96 ARG A CA 1
ATOM 705 C C . ARG A 1 96 ? 8.915 -6.525 -16.501 1.00 84.00 96 ARG A C 1
ATOM 707 O O . ARG A 1 96 ? 9.629 -5.734 -15.887 1.00 84.00 96 ARG A O 1
ATOM 714 N N . TYR A 1 97 ? 8.147 -7.423 -15.897 1.00 81.56 97 TYR A N 1
ATOM 715 C CA . TYR A 1 97 ? 8.010 -7.529 -14.446 1.00 81.56 97 TYR A CA 1
ATOM 716 C C . TYR A 1 97 ? 8.684 -8.795 -13.914 1.00 81.56 97 TYR A C 1
ATOM 718 O O . TYR A 1 97 ? 8.502 -9.877 -14.472 1.00 81.56 97 TYR A O 1
ATOM 726 N N . PHE A 1 98 ? 9.427 -8.670 -12.813 1.00 76.75 98 PHE A N 1
ATOM 727 C CA . PHE A 1 98 ? 10.160 -9.782 -12.205 1.00 76.75 98 PHE A CA 1
ATOM 728 C C . PHE A 1 98 ? 9.559 -10.166 -10.841 1.00 76.75 98 PHE A C 1
ATOM 730 O O . PHE A 1 98 ? 9.628 -9.402 -9.872 1.00 76.75 98 PHE A O 1
ATOM 737 N N . TRP A 1 99 ? 8.984 -11.371 -10.763 1.00 74.44 99 TRP A N 1
ATOM 738 C CA . TRP A 1 99 ? 8.193 -11.870 -9.628 1.00 74.44 99 TRP A CA 1
ATOM 739 C C . TRP A 1 99 ? 8.883 -13.025 -8.899 1.00 74.44 99 TRP A C 1
ATOM 741 O O . TRP A 1 99 ? 9.670 -13.771 -9.482 1.00 74.44 99 TRP A O 1
ATOM 751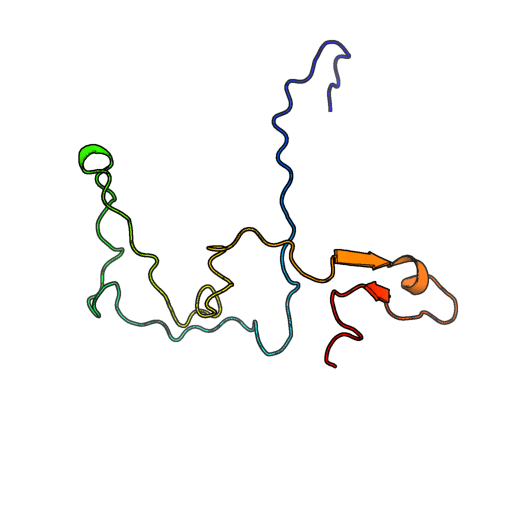 N N . ARG A 1 100 ? 8.560 -13.218 -7.615 1.00 57.22 100 ARG A N 1
ATOM 752 C CA . ARG A 1 100 ? 8.967 -14.411 -6.861 1.00 57.22 100 ARG A CA 1
ATOM 753 C C . ARG A 1 100 ? 8.007 -15.565 -7.207 1.00 57.22 100 ARG A C 1
ATOM 755 O O . ARG A 1 100 ? 6.916 -15.614 -6.659 1.00 57.22 100 ARG A O 1
ATOM 762 N N . GLY A 1 101 ? 8.409 -16.474 -8.104 1.00 57.31 101 GLY A N 1
ATOM 763 C CA . GLY A 1 101 ? 7.661 -17.714 -8.400 1.00 57.31 101 GLY A CA 1
ATOM 764 C C . GLY A 1 101 ? 7.170 -17.916 -9.840 1.00 57.31 101 GLY A C 1
ATOM 765 O O . GLY A 1 101 ? 6.517 -18.919 -10.095 1.00 57.31 101 GLY A O 1
ATOM 766 N N . GLY A 1 102 ? 7.496 -17.024 -10.782 1.00 57.34 102 GLY A N 1
ATOM 767 C CA . GLY A 1 102 ? 7.127 -17.174 -12.199 1.00 57.34 102 GLY A CA 1
ATOM 768 C C . GLY A 1 102 ? 6.260 -16.035 -12.736 1.00 57.34 102 GLY A C 1
ATOM 769 O O . GLY A 1 102 ? 6.077 -15.022 -12.067 1.00 57.34 102 GLY A O 1
ATOM 770 N N . GLN A 1 103 ? 5.804 -16.184 -13.983 1.00 45.53 103 GLN A N 1
ATOM 771 C CA . GLN A 1 103 ? 5.102 -15.159 -14.765 1.00 45.53 103 GLN A CA 1
ATOM 772 C C . GLN A 1 103 ? 3.882 -14.601 -13.999 1.00 45.53 103 GLN A C 1
ATOM 774 O O . GLN A 1 103 ? 3.174 -15.378 -13.355 1.00 45.53 103 GLN A O 1
ATOM 779 N N . PRO A 1 104 ? 3.631 -13.275 -14.031 1.00 46.81 104 PRO A N 1
ATOM 780 C CA . PRO A 1 104 ? 2.450 -12.712 -13.386 1.00 46.81 104 PRO A CA 1
ATOM 781 C C . PRO A 1 104 ? 1.186 -13.346 -13.973 1.00 46.81 104 PRO A C 1
ATOM 783 O O . PRO A 1 104 ? 1.178 -13.651 -15.170 1.00 46.81 104 PRO A O 1
ATOM 786 N N . PRO A 1 105 ? 0.125 -13.540 -13.169 1.00 49.94 105 PRO A N 1
ATOM 787 C CA . PRO A 1 105 ? -1.167 -13.906 -13.726 1.00 49.94 105 PRO A CA 1
ATOM 788 C C . PRO A 1 105 ? -1.616 -12.829 -14.735 1.00 49.94 105 PRO A C 1
ATOM 790 O O . PRO A 1 105 ? -1.260 -11.660 -14.541 1.00 49.94 105 PRO A O 1
ATOM 793 N N . PRO A 1 106 ? -2.324 -13.236 -15.805 1.00 47.66 106 PRO A N 1
ATOM 794 C CA . PRO A 1 106 ? -2.822 -12.331 -16.838 1.00 47.66 106 PRO A CA 1
ATOM 795 C C . PRO A 1 106 ? -3.726 -11.230 -16.276 1.00 47.66 106 PRO A C 1
ATOM 797 O O . PRO A 1 106 ? -4.384 -11.465 -15.233 1.00 47.66 106 PRO A O 1
#

Sequence (106 aa):
MGGNGYSVILDAALLFGDDPYRYPKHLPKVNATGGPGGKPSCGSLPDPSANFPVRALVTDTGWGAAPNEIRTNVAAGNPRWANWFPTTKNPPEGPRYFWRGGQPPP